Protein AF-A0A8T3X954-F1 (afdb_monomer)

Foldseek 3Di:
DDPPPPVVVVVVVVVVVVVVVVVVVVVVVVVVVVVPPVCLVVVVVVVVVLVVVLVVVLVVLLVCQVVVNDDSVVSVVVSVVVSCVVLVVVVKDWDWDFDDDRSDGPQTWIWIDDPSGIDIDNDDPCVVPPPPD

pLDDT: mean 78.36, std 12.58, range [39.84, 91.62]

Radius of gyration: 30.13 Å; Cα contacts (8 Å, |Δi|>4): 104; chains: 1; bounding box: 56×28×100 Å

Nearest PDB structures (foldseek):
  8p8x-assembly1_A  TM=5.011E-01  e=4.625E+00  Homo sapiens
  4p73-assembly1_C  TM=4.183E-01  e=4.067E+00  Pseudomonas aeruginosa PAO1

Structure (mmCIF, N/CA/C/O backbone):
data_AF-A0A8T3X954-F1
#
_entry.id   AF-A0A8T3X954-F1
#
loop_
_atom_site.group_PDB
_atom_site.id
_atom_site.type_symbol
_atom_site.label_atom_id
_atom_site.label_alt_id
_atom_site.label_comp_id
_atom_site.label_asym_id
_atom_site.label_entity_id
_atom_site.label_seq_id
_atom_site.pdbx_PDB_ins_code
_atom_site.Cartn_x
_atom_site.Cartn_y
_atom_site.Cartn_z
_atom_site.occupancy
_atom_site.B_iso_or_equiv
_atom_site.auth_seq_id
_atom_site.auth_comp_id
_atom_site.auth_asym_id
_atom_site.auth_atom_id
_atom_site.pdbx_PDB_model_num
ATOM 1 N N . MET A 1 1 ? -40.301 8.093 78.647 1.00 39.84 1 MET A N 1
ATOM 2 C CA . MET A 1 1 ? -39.377 7.108 78.039 1.00 39.84 1 MET A CA 1
ATOM 3 C C . MET A 1 1 ? -39.362 7.298 76.524 1.00 39.84 1 MET A C 1
ATOM 5 O O . MET A 1 1 ? -40.297 6.874 75.860 1.00 39.84 1 MET A O 1
ATOM 9 N N . ARG A 1 2 ? -38.361 7.993 75.967 1.00 47.84 2 ARG A N 1
ATOM 10 C CA . ARG A 1 2 ? -38.199 8.132 74.508 1.00 47.84 2 ARG A CA 1
ATOM 11 C C . ARG A 1 2 ? -37.273 7.015 74.032 1.00 47.84 2 ARG A C 1
ATOM 13 O O . ARG A 1 2 ? -36.084 7.051 74.326 1.00 47.84 2 ARG A O 1
ATOM 20 N N . LYS A 1 3 ? -37.825 6.003 73.359 1.00 51.06 3 LYS A N 1
ATOM 21 C CA . LYS A 1 3 ? -37.032 4.945 72.721 1.00 51.06 3 LYS A CA 1
ATOM 22 C C . LYS A 1 3 ? -36.261 5.572 71.557 1.00 51.06 3 LYS A C 1
ATOM 24 O O . LYS A 1 3 ? -36.870 6.070 70.613 1.00 51.06 3 LYS A O 1
ATOM 29 N N . SER A 1 4 ? -34.935 5.600 71.649 1.00 57.19 4 SER A N 1
ATOM 30 C CA . SER A 1 4 ? -34.066 6.019 70.553 1.00 57.19 4 SER A CA 1
ATOM 31 C C . SER A 1 4 ? -34.169 4.992 69.421 1.00 57.19 4 SER A C 1
ATOM 33 O O . SER A 1 4 ? -33.803 3.829 69.568 1.00 57.19 4 SER A O 1
ATOM 35 N N . CYS A 1 5 ? -34.695 5.413 68.270 1.00 56.06 5 CYS A N 1
ATOM 36 C CA . CYS A 1 5 ? -34.729 4.597 67.059 1.00 56.06 5 CYS A CA 1
ATOM 37 C C . CYS A 1 5 ? -33.325 4.576 66.427 1.00 56.06 5 CYS A C 1
ATOM 39 O O . CYS A 1 5 ? -33.026 5.306 65.486 1.00 56.06 5 CYS A O 1
ATOM 41 N N . GLN A 1 6 ? -32.428 3.762 66.989 1.00 55.84 6 GLN A N 1
ATOM 42 C CA . GLN A 1 6 ? -31.074 3.537 66.462 1.00 55.84 6 GLN A CA 1
ATOM 43 C C . GLN A 1 6 ? -31.112 2.907 65.052 1.00 55.84 6 GLN A C 1
ATOM 45 O O . GLN A 1 6 ? -30.239 3.172 64.231 1.00 55.84 6 GLN A O 1
ATOM 50 N N . SER A 1 7 ? -32.180 2.159 64.746 1.00 56.41 7 SER A N 1
ATOM 51 C CA . SER A 1 7 ? -32.426 1.507 63.451 1.00 56.41 7 SER A CA 1
ATOM 52 C C . SER A 1 7 ? -32.707 2.495 62.303 1.00 56.41 7 SER A C 1
ATOM 54 O O . SER A 1 7 ? -32.276 2.263 61.176 1.00 56.41 7 SER A O 1
ATOM 56 N N . CYS A 1 8 ? -33.304 3.660 62.584 1.00 59.62 8 CYS A N 1
ATOM 57 C CA . CYS A 1 8 ? -33.565 4.674 61.557 1.00 59.62 8 CYS A CA 1
ATOM 58 C C . CYS A 1 8 ? -32.282 5.282 60.969 1.00 59.62 8 CYS A C 1
ATOM 60 O O . CYS A 1 8 ? -32.270 5.639 59.798 1.00 59.62 8 CYS A O 1
ATOM 62 N N . LYS A 1 9 ? -31.185 5.389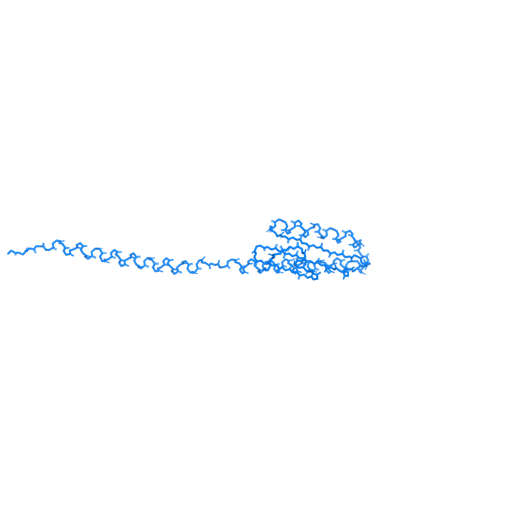 61.735 1.00 61.09 9 LYS A N 1
ATOM 63 C CA . LYS A 1 9 ? -29.929 5.992 61.244 1.00 61.09 9 LYS A CA 1
ATOM 64 C C . LYS A 1 9 ? -29.197 5.111 60.224 1.00 61.09 9 LYS A C 1
ATOM 66 O O . LYS A 1 9 ? -28.583 5.642 59.305 1.00 61.09 9 LYS A O 1
ATOM 71 N N . GLY A 1 10 ? -29.288 3.786 60.361 1.00 66.44 10 GLY A N 1
ATOM 72 C CA . GLY A 1 10 ? -28.652 2.841 59.436 1.00 66.44 10 GLY A CA 1
ATOM 73 C C . GLY A 1 10 ? -29.328 2.797 58.063 1.00 66.44 10 GLY A C 1
ATOM 74 O O . GLY A 1 10 ? -28.649 2.688 57.048 1.00 66.44 10 GLY A O 1
ATOM 75 N N . GLN A 1 11 ? -30.653 2.963 58.014 1.00 74.12 11 GLN A N 1
ATOM 76 C CA . GLN A 1 11 ? -31.406 2.978 56.754 1.00 74.12 11 GLN A CA 1
ATOM 77 C C . GLN A 1 11 ? -31.014 4.159 55.856 1.00 74.12 11 GLN A C 1
ATOM 79 O O . GLN A 1 11 ? -30.805 3.973 54.660 1.00 74.12 11 GLN A O 1
ATOM 84 N N . TRP A 1 12 ? -30.820 5.351 56.428 1.00 79.50 12 TRP A N 1
ATOM 85 C CA . TRP A 1 12 ? -30.357 6.521 55.671 1.00 79.50 12 TRP A CA 1
ATOM 86 C C . TRP A 1 12 ? -28.948 6.347 55.094 1.00 79.50 12 TRP A C 1
ATOM 88 O O . TRP A 1 12 ? -28.681 6.842 54.003 1.00 79.50 12 TRP A O 1
ATOM 98 N N . PHE A 1 13 ? -28.072 5.613 55.787 1.00 84.06 13 PHE A N 1
ATOM 99 C CA . PHE A 1 13 ? -26.720 5.316 55.310 1.00 84.06 13 PHE A CA 1
ATOM 100 C C . PHE A 1 13 ? -26.724 4.359 54.110 1.00 84.06 13 PHE A C 1
ATOM 102 O O . PHE A 1 13 ? -25.978 4.551 53.155 1.00 84.06 13 PHE A O 1
ATOM 109 N N . ILE A 1 14 ? -27.594 3.347 54.128 1.00 83.25 14 ILE A N 1
ATOM 110 C CA . ILE A 1 14 ? -27.735 2.418 52.999 1.00 83.25 14 ILE A CA 1
ATOM 111 C C . ILE A 1 14 ? -28.297 3.156 51.780 1.00 83.25 14 ILE A C 1
ATOM 113 O O . ILE A 1 14 ? -27.786 2.999 50.674 1.00 83.25 14 ILE A O 1
ATOM 117 N N . ILE A 1 15 ? -29.305 4.010 51.979 1.00 83.56 15 ILE A N 1
ATOM 118 C CA . ILE A 1 15 ? -29.911 4.790 50.893 1.00 83.56 15 ILE A CA 1
ATOM 119 C C . ILE A 1 15 ? -28.893 5.764 50.281 1.00 83.56 15 ILE A C 1
ATOM 121 O O . ILE A 1 15 ? -28.802 5.858 49.057 1.00 83.56 15 ILE A O 1
ATOM 125 N N . SER A 1 16 ? -28.091 6.458 51.097 1.00 87.25 16 SER A N 1
ATOM 126 C CA . SER A 1 16 ? -27.068 7.374 50.578 1.00 87.25 16 SER A CA 1
ATOM 127 C C . SER A 1 16 ? -25.947 6.637 49.842 1.00 87.25 16 SER A C 1
ATOM 129 O O . SER A 1 16 ? -25.522 7.096 48.783 1.00 87.25 16 SER A O 1
ATOM 131 N N . ALA A 1 17 ? -25.517 5.474 50.338 1.00 86.50 17 ALA A N 1
ATOM 132 C CA . ALA A 1 17 ? -24.515 4.646 49.672 1.00 86.50 17 ALA A CA 1
ATOM 133 C C . ALA A 1 17 ? -24.987 4.182 48.284 1.00 86.50 17 ALA A C 1
ATOM 135 O O . ALA A 1 17 ? -24.254 4.329 47.308 1.00 86.50 17 ALA A O 1
ATOM 136 N N . VAL A 1 18 ? -26.233 3.707 48.171 1.00 89.06 18 VAL A N 1
ATOM 137 C CA . VAL A 1 18 ? -26.817 3.270 46.890 1.00 89.06 18 VAL A CA 1
ATOM 138 C C . VAL A 1 18 ? -26.917 4.431 45.897 1.00 89.06 18 VAL A C 1
ATOM 140 O O . VAL A 1 18 ? -26.574 4.265 44.727 1.00 89.06 18 VAL A O 1
ATOM 143 N N . MET A 1 19 ? -27.318 5.621 46.356 1.00 90.06 19 MET A N 1
ATOM 144 C CA . MET A 1 19 ? -27.393 6.813 45.503 1.00 90.06 19 MET A CA 1
ATOM 145 C C . MET A 1 19 ? -26.016 7.241 44.985 1.00 90.06 19 MET A C 1
ATOM 147 O O . MET A 1 19 ? -25.868 7.526 43.798 1.00 90.06 19 MET A O 1
ATOM 151 N N . ILE A 1 20 ? -24.992 7.236 45.844 1.00 90.19 20 ILE A N 1
ATOM 152 C CA . ILE A 1 20 ? -23.619 7.586 45.451 1.00 90.19 20 ILE A CA 1
ATOM 153 C C . ILE A 1 20 ? -23.070 6.566 44.449 1.00 90.19 20 ILE A C 1
ATOM 155 O O . ILE A 1 20 ? -22.524 6.957 43.418 1.00 90.19 20 ILE A O 1
ATOM 159 N N . SER A 1 21 ? -23.258 5.267 44.699 1.00 90.00 21 SER A N 1
ATOM 160 C CA . SER A 1 21 ? -22.859 4.217 43.756 1.00 90.00 21 SER A CA 1
ATOM 161 C C . SER A 1 21 ? -23.578 4.350 42.413 1.00 90.00 21 SER A C 1
ATOM 163 O O . SER A 1 21 ? -22.940 4.181 41.378 1.00 90.00 21 SER A O 1
ATOM 165 N N . GLY A 1 22 ? -24.865 4.714 42.410 1.00 91.44 22 GLY A N 1
ATOM 166 C CA . GLY A 1 22 ? -25.633 4.969 41.189 1.00 91.44 22 GLY A CA 1
ATOM 167 C C . GLY A 1 22 ? -25.075 6.133 40.370 1.00 91.44 22 GLY A C 1
ATOM 168 O O . GLY A 1 22 ? -24.865 5.992 39.166 1.00 91.44 22 GLY A O 1
ATOM 169 N N . VAL A 1 23 ? -24.752 7.256 41.019 1.00 90.81 23 VAL A N 1
ATOM 170 C CA . VAL A 1 23 ? -24.124 8.413 40.356 1.00 90.81 23 VAL A CA 1
ATOM 171 C C . VAL A 1 23 ? -22.761 8.038 39.767 1.00 90.81 23 VAL A C 1
ATOM 173 O O . VAL A 1 23 ? -22.483 8.363 38.613 1.00 90.81 23 VAL A O 1
ATOM 176 N N . PHE A 1 24 ? -21.934 7.295 40.507 1.00 88.88 24 PHE A N 1
ATOM 177 C CA . PHE A 1 24 ? -20.652 6.800 39.996 1.00 88.88 24 PHE A CA 1
ATOM 178 C C . PHE A 1 24 ? -20.815 5.873 38.787 1.00 88.88 24 PHE A C 1
ATOM 180 O O . PHE A 1 24 ? -20.021 5.950 37.851 1.00 88.88 24 PHE A O 1
ATOM 187 N N . LEU A 1 25 ? -21.851 5.033 38.771 1.00 87.62 25 LEU A N 1
ATOM 188 C CA . LEU A 1 25 ? -22.149 4.133 37.656 1.00 87.62 25 LEU A CA 1
ATOM 189 C C . LEU A 1 25 ? -22.559 4.910 36.399 1.00 87.62 25 LEU A C 1
ATOM 191 O O . LEU A 1 25 ? -22.081 4.606 35.309 1.00 87.62 25 LEU A O 1
ATOM 195 N N . VAL A 1 26 ? -23.376 5.956 36.552 1.00 86.94 26 VAL A N 1
ATOM 196 C CA . VAL A 1 26 ? -23.769 6.843 35.445 1.00 86.94 26 VAL A CA 1
ATOM 197 C C . VAL A 1 26 ? -22.557 7.584 34.884 1.00 86.94 26 VAL A C 1
ATOM 199 O O . VAL A 1 26 ? -22.359 7.594 33.671 1.00 86.94 26 VAL A O 1
ATOM 202 N N . ILE A 1 27 ? -21.706 8.142 35.749 1.00 85.56 27 ILE A N 1
ATOM 203 C CA . ILE A 1 27 ? -20.477 8.828 35.325 1.00 85.56 27 ILE A CA 1
ATOM 204 C C . ILE A 1 27 ? -19.528 7.846 34.626 1.00 85.56 27 ILE A C 1
ATOM 206 O O . ILE A 1 27 ? -19.006 8.155 33.558 1.00 85.56 27 ILE A O 1
ATOM 210 N N . SER A 1 28 ? -19.347 6.641 35.172 1.00 81.56 28 SER A N 1
ATOM 211 C CA . SER A 1 28 ? -18.525 5.591 34.560 1.00 81.56 28 SER A CA 1
ATOM 212 C C . SER A 1 28 ? -19.072 5.158 33.195 1.00 81.56 28 SER A C 1
ATOM 214 O O . SER A 1 28 ? -18.308 5.000 32.241 1.00 81.56 28 SER A O 1
ATOM 216 N N . SER A 1 29 ? -20.396 5.043 33.066 1.00 77.00 29 SER A N 1
ATOM 217 C CA . SER A 1 29 ? -21.061 4.727 31.802 1.00 77.00 29 SER A CA 1
ATOM 218 C C . SER A 1 29 ? -20.893 5.845 30.771 1.00 77.00 29 SER A C 1
ATOM 220 O O . SER A 1 29 ? -20.614 5.558 29.609 1.00 77.00 29 SER A O 1
ATOM 222 N N . MET A 1 30 ? -21.017 7.112 31.177 1.00 77.88 30 MET A N 1
ATOM 223 C CA . MET A 1 30 ? -20.789 8.257 30.290 1.00 77.88 30 MET A CA 1
ATOM 224 C C . MET A 1 30 ? -19.329 8.354 29.847 1.00 77.88 30 MET A C 1
ATOM 226 O O . MET A 1 30 ? -19.060 8.585 28.672 1.00 77.88 30 MET A O 1
ATOM 230 N N . MET A 1 31 ? -18.380 8.103 30.751 1.00 70.50 31 MET A N 1
ATOM 231 C CA . MET A 1 31 ? -16.963 8.049 30.395 1.00 70.50 31 MET A CA 1
ATOM 232 C C . MET A 1 31 ? -16.672 6.917 29.403 1.00 70.50 31 MET A C 1
ATOM 234 O O . MET A 1 31 ? -15.939 7.134 28.445 1.00 70.50 31 MET A O 1
ATOM 238 N N . ARG A 1 32 ? -17.282 5.733 29.556 1.00 65.25 32 ARG A N 1
ATOM 239 C CA . ARG A 1 32 ? -17.125 4.620 28.600 1.00 65.25 32 ARG A CA 1
ATOM 240 C C . ARG A 1 32 ? -17.544 4.981 27.175 1.00 65.25 32 ARG A C 1
A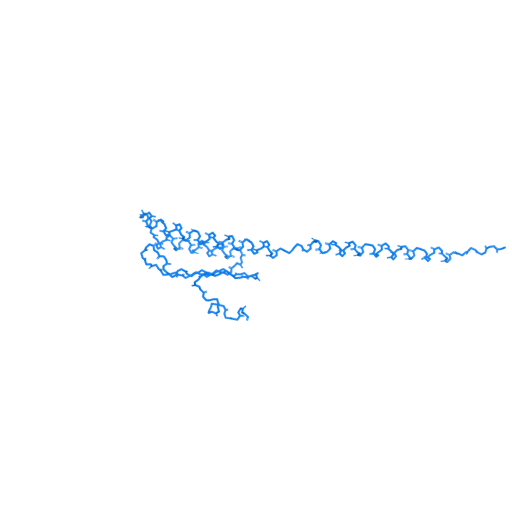TOM 242 O O . ARG A 1 32 ? -16.874 4.566 26.238 1.00 65.25 32 ARG A O 1
ATOM 249 N N . ILE A 1 33 ? -18.619 5.752 27.021 1.00 62.62 33 ILE A N 1
ATOM 250 C CA . ILE A 1 33 ? -19.105 6.196 25.706 1.00 62.62 33 ILE A CA 1
ATOM 251 C C . ILE A 1 33 ? -18.122 7.196 25.077 1.00 62.62 33 ILE A C 1
ATOM 253 O O . ILE A 1 33 ? -17.861 7.120 23.883 1.00 62.62 33 ILE A O 1
ATOM 257 N N . SER A 1 34 ? -17.520 8.081 25.876 1.00 59.84 34 SER A N 1
ATOM 258 C CA . SER A 1 34 ? -16.570 9.088 25.381 1.00 59.84 34 SER A CA 1
ATOM 259 C C . SER A 1 34 ? -15.149 8.556 25.142 1.00 59.84 34 SER A C 1
ATOM 261 O O . SER A 1 34 ? -14.435 9.095 24.302 1.00 59.84 34 SER A O 1
ATOM 263 N N . PHE A 1 35 ? -14.719 7.518 25.870 1.00 56.50 35 PHE A N 1
ATOM 264 C CA . PHE A 1 35 ? -13.394 6.896 25.707 1.00 56.50 35 PHE A CA 1
ATOM 265 C C . PHE A 1 35 ? -13.371 5.738 24.708 1.00 56.50 35 PHE A C 1
ATOM 267 O O . PHE A 1 35 ? -12.291 5.253 24.371 1.00 56.50 35 PHE A O 1
ATOM 274 N N . GLY A 1 36 ? -14.527 5.332 24.181 1.00 53.47 36 GLY A N 1
ATOM 275 C CA . GLY A 1 36 ? -14.610 4.565 22.943 1.00 53.47 36 GLY A CA 1
ATOM 276 C C . GLY A 1 36 ? -14.253 5.448 21.750 1.00 53.47 36 GLY A C 1
ATOM 277 O O . GLY A 1 36 ? -15.082 5.661 20.874 1.00 53.47 36 GLY A O 1
ATOM 278 N N . VAL A 1 37 ? -13.044 6.020 21.736 1.00 54.03 37 VAL A N 1
ATOM 279 C CA . VAL A 1 37 ? -12.497 6.646 20.533 1.00 54.03 37 VAL A CA 1
ATOM 280 C C . VAL A 1 37 ? -12.379 5.525 19.520 1.00 54.03 37 VAL A C 1
ATOM 282 O O . VAL A 1 37 ? -11.550 4.626 19.671 1.00 54.03 37 VAL A O 1
ATOM 285 N N . ASP A 1 38 ? -13.253 5.557 18.526 1.00 48.19 38 ASP A N 1
ATOM 286 C CA . ASP A 1 38 ? -13.250 4.606 17.433 1.00 48.19 38 ASP A CA 1
ATOM 287 C C . ASP A 1 38 ? -11.976 4.821 16.599 1.00 48.19 38 ASP A C 1
ATOM 289 O O . ASP A 1 38 ? -11.915 5.605 15.653 1.00 48.19 38 ASP A O 1
ATOM 293 N N . ALA A 1 39 ? -10.891 4.169 17.018 1.00 54.19 39 ALA A N 1
ATOM 294 C CA . ALA A 1 39 ? -9.587 4.248 16.370 1.00 54.19 39 ALA A CA 1
ATOM 295 C C . ALA A 1 39 ? -9.578 3.562 14.988 1.00 54.19 39 ALA A C 1
ATOM 297 O O . ALA A 1 39 ? -8.564 3.603 14.279 1.00 54.19 39 ALA A O 1
ATOM 298 N N . SER A 1 40 ? -10.689 2.932 14.587 1.00 55.81 40 SER A N 1
ATOM 299 C CA . SER A 1 40 ? -10.858 2.374 13.246 1.00 55.81 40 SER A CA 1
ATOM 300 C C . SER A 1 40 ? -10.843 3.476 12.181 1.00 55.81 40 SER A C 1
ATOM 302 O O . SER A 1 40 ? -10.164 3.322 11.167 1.00 55.81 40 SER A O 1
ATOM 304 N N . ASP A 1 41 ? -11.462 4.629 12.453 1.00 57.69 41 ASP A N 1
ATOM 305 C CA . ASP A 1 41 ? -11.588 5.729 11.489 1.00 57.69 41 ASP A CA 1
ATOM 306 C C . ASP A 1 41 ? -10.260 6.486 11.279 1.00 57.69 41 ASP A C 1
ATOM 308 O O . ASP A 1 41 ? -9.911 6.902 10.170 1.00 57.69 41 ASP A O 1
ATOM 312 N N . VAL A 1 42 ? -9.444 6.588 12.334 1.00 58.81 42 VAL A N 1
ATOM 313 C CA . VAL A 1 42 ? -8.058 7.087 12.231 1.00 58.81 42 VAL A CA 1
ATOM 314 C C . VAL A 1 42 ? -7.174 6.079 11.485 1.00 58.81 42 VAL A C 1
ATOM 316 O O . VAL A 1 42 ? -6.327 6.469 10.682 1.00 58.81 42 VAL A O 1
ATOM 319 N N . GLY A 1 43 ? -7.396 4.777 11.701 1.00 58.59 43 GLY A N 1
ATOM 320 C CA . GLY A 1 43 ? -6.721 3.703 10.970 1.00 58.59 43 GLY A CA 1
ATOM 321 C C . GLY A 1 43 ? -6.993 3.738 9.468 1.00 58.59 43 GLY A C 1
ATOM 322 O O . GLY A 1 43 ? -6.045 3.759 8.686 1.00 58.59 43 GLY A O 1
ATOM 323 N N . ARG A 1 44 ? -8.269 3.844 9.074 1.00 61.69 44 ARG A N 1
ATOM 324 C CA . ARG A 1 44 ? -8.676 3.961 7.666 1.00 61.69 44 ARG A CA 1
ATOM 325 C C . ARG A 1 44 ? -8.050 5.176 6.993 1.00 61.69 44 ARG A C 1
ATOM 327 O O . ARG A 1 44 ? -7.530 5.058 5.889 1.00 61.69 44 ARG A O 1
ATOM 334 N N . ARG A 1 45 ? -8.041 6.344 7.647 1.00 69.38 45 ARG A N 1
ATOM 335 C CA . ARG A 1 45 ? -7.407 7.555 7.085 1.00 69.38 45 ARG A CA 1
ATOM 336 C C . ARG A 1 45 ? -5.924 7.362 6.766 1.00 69.38 45 ARG A C 1
ATOM 338 O O . ARG A 1 45 ? -5.466 7.846 5.733 1.00 69.38 45 ARG A O 1
ATOM 345 N N . ASN A 1 46 ? -5.196 6.629 7.605 1.00 75.88 46 ASN A N 1
ATOM 346 C CA . ASN A 1 46 ? -3.791 6.322 7.350 1.00 75.88 46 ASN A CA 1
ATOM 347 C C . ASN A 1 46 ? -3.618 5.366 6.159 1.00 75.88 46 ASN A C 1
ATOM 349 O O . ASN A 1 46 ? -2.742 5.589 5.331 1.00 75.88 46 ASN A O 1
ATOM 353 N N . GLU A 1 47 ? -4.461 4.339 6.035 1.00 78.00 47 GLU A N 1
ATOM 354 C CA . GLU A 1 47 ? -4.417 3.386 4.914 1.00 78.00 47 GLU A CA 1
ATOM 355 C C . GLU A 1 47 ? -4.643 4.077 3.563 1.00 78.00 47 GLU A C 1
ATOM 357 O O . GLU A 1 47 ? -3.852 3.883 2.641 1.00 78.00 47 GLU A O 1
ATOM 362 N N . TYR A 1 48 ? -5.644 4.961 3.468 1.00 83.62 48 TYR A N 1
ATOM 363 C CA . TYR A 1 48 ? -5.877 5.774 2.267 1.00 83.62 48 TYR A CA 1
ATOM 364 C C . TYR A 1 48 ? -4.687 6.679 1.933 1.00 83.62 48 TYR A C 1
ATOM 366 O O . TYR A 1 48 ? -4.313 6.800 0.767 1.00 83.62 48 TYR A O 1
ATOM 374 N N . PHE A 1 49 ? -4.077 7.307 2.942 1.00 83.81 49 PHE A N 1
ATOM 375 C CA . PHE A 1 49 ? -2.898 8.146 2.738 1.00 83.81 49 PHE A CA 1
ATOM 376 C C . PHE A 1 49 ? -1.726 7.344 2.158 1.00 83.81 49 PHE A C 1
ATOM 378 O O . PHE A 1 49 ? -1.111 7.772 1.183 1.00 83.81 49 PHE A O 1
ATOM 385 N N . TYR A 1 50 ? -1.437 6.163 2.713 1.00 82.75 50 TYR A N 1
ATOM 386 C CA . TYR A 1 50 ? -0.355 5.314 2.214 1.00 82.75 50 TYR A CA 1
ATOM 387 C C . TYR A 1 50 ? -0.638 4.766 0.818 1.00 82.75 50 TYR A C 1
ATOM 389 O O . TYR A 1 50 ? 0.253 4.787 -0.027 1.00 82.75 50 TYR A O 1
ATOM 397 N N . PHE A 1 51 ? -1.870 4.329 0.558 1.00 86.00 51 PHE A N 1
ATOM 398 C CA . PHE A 1 51 ? -2.275 3.844 -0.758 1.00 86.00 51 PHE A CA 1
ATOM 399 C C . PHE A 1 51 ? -2.109 4.927 -1.832 1.00 86.00 51 PHE A C 1
ATOM 401 O O . PHE A 1 51 ? -1.511 4.678 -2.876 1.00 86.00 51 PHE A O 1
ATOM 408 N N . ASN A 1 52 ? -2.550 6.156 -1.549 1.00 87.06 52 ASN A N 1
ATOM 409 C CA . ASN A 1 52 ? -2.386 7.279 -2.471 1.00 87.06 52 ASN A CA 1
ATOM 410 C C . ASN A 1 52 ? -0.917 7.662 -2.678 1.00 87.06 52 ASN A C 1
ATOM 412 O O . ASN A 1 52 ? -0.527 7.951 -3.802 1.00 87.06 52 ASN A O 1
ATOM 416 N N . ASN A 1 53 ? -0.096 7.624 -1.627 1.00 87.81 53 ASN A N 1
ATOM 417 C CA . ASN A 1 53 ? 1.338 7.891 -1.747 1.00 87.81 53 ASN A CA 1
ATOM 418 C C . ASN A 1 53 ? 2.025 6.843 -2.641 1.00 87.81 53 ASN A C 1
ATOM 420 O O . ASN A 1 53 ? 2.814 7.197 -3.506 1.00 87.81 53 ASN A O 1
ATOM 424 N N . ILE A 1 54 ? 1.674 5.560 -2.508 1.00 86.94 54 ILE A N 1
ATOM 425 C CA . ILE A 1 54 ? 2.197 4.498 -3.384 1.00 86.94 54 ILE A CA 1
ATOM 426 C C . ILE A 1 54 ? 1.814 4.767 -4.848 1.00 86.94 54 ILE A C 1
ATOM 428 O O . ILE A 1 54 ? 2.670 4.674 -5.722 1.00 86.94 54 ILE A O 1
ATOM 432 N N . LEU A 1 55 ? 0.571 5.177 -5.118 1.00 87.75 55 LEU A N 1
ATOM 433 C CA . LEU A 1 55 ? 0.146 5.562 -6.470 1.00 87.75 55 LEU A CA 1
ATOM 434 C C . LEU A 1 55 ? 0.899 6.788 -7.008 1.00 87.75 55 LEU A C 1
ATOM 436 O O . LEU A 1 55 ? 1.284 6.814 -8.172 1.00 87.75 55 LEU A O 1
ATOM 440 N N . GLU A 1 56 ? 1.133 7.798 -6.174 1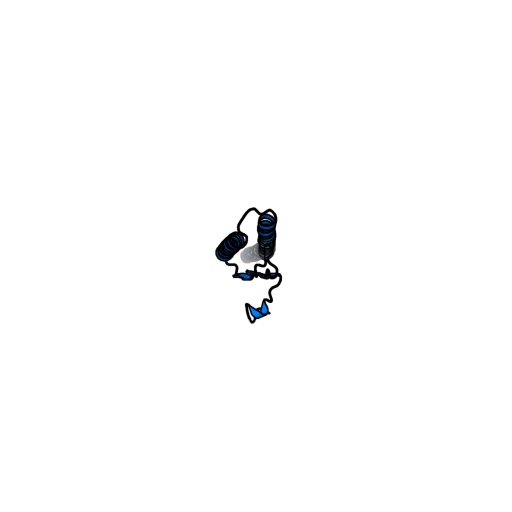.00 88.12 56 GLU A N 1
ATOM 441 C CA . GLU A 1 56 ? 1.889 8.991 -6.566 1.00 88.12 56 GLU A CA 1
ATOM 442 C C . GLU A 1 56 ? 3.354 8.653 -6.885 1.00 88.12 56 GLU A C 1
ATOM 444 O O . GLU A 1 56 ? 3.905 9.113 -7.884 1.00 88.12 56 GLU A O 1
ATOM 449 N N . GLN A 1 57 ? 3.980 7.793 -6.078 1.00 86.12 57 GLN A N 1
ATOM 450 C CA . GLN A 1 57 ? 5.355 7.350 -6.307 1.00 86.12 57 GLN A CA 1
ATOM 451 C C . GLN A 1 57 ? 5.496 6.500 -7.570 1.00 86.12 57 GLN A C 1
ATOM 453 O O . GLN A 1 57 ? 6.490 6.648 -8.276 1.00 86.12 57 GLN A O 1
ATOM 458 N N . GLN A 1 58 ? 4.504 5.670 -7.902 1.00 87.00 58 GLN A N 1
ATOM 459 C CA . GLN A 1 58 ? 4.480 4.958 -9.181 1.00 87.00 58 GLN A CA 1
ATOM 460 C C . GLN A 1 58 ? 4.481 5.943 -10.363 1.00 87.00 58 GLN A C 1
ATOM 462 O O . GLN A 1 58 ? 5.320 5.815 -11.254 1.00 87.00 58 GLN A O 1
ATOM 467 N N . GLY A 1 59 ? 3.646 6.986 -10.325 1.00 84.44 59 GLY A N 1
ATOM 468 C CA . GLY A 1 59 ? 3.661 8.043 -11.345 1.00 84.44 59 GLY A CA 1
ATOM 469 C C . GLY A 1 59 ? 5.004 8.785 -11.444 1.00 84.44 59 GLY A C 1
ATOM 470 O O . GLY A 1 59 ? 5.433 9.154 -12.537 1.00 84.44 59 GLY A O 1
ATOM 471 N N . ASN A 1 60 ? 5.721 8.958 -10.328 1.00 86.00 60 ASN A N 1
ATOM 472 C CA . ASN A 1 60 ? 7.063 9.553 -10.337 1.00 86.00 60 ASN A CA 1
ATOM 473 C C . ASN A 1 60 ? 8.105 8.657 -11.022 1.00 86.00 60 ASN A C 1
ATOM 475 O O . ASN A 1 60 ? 9.001 9.170 -11.694 1.00 86.00 60 ASN A O 1
ATOM 479 N N . VAL A 1 61 ? 8.014 7.335 -10.851 1.00 85.38 61 VAL A N 1
ATOM 480 C CA . VAL A 1 61 ? 8.909 6.379 -11.523 1.00 85.38 61 VAL A CA 1
ATOM 481 C C . VAL A 1 61 ? 8.658 6.385 -13.036 1.00 85.38 61 VAL A C 1
ATOM 483 O O . VAL A 1 61 ? 9.610 6.415 -13.816 1.00 85.38 61 VAL A O 1
ATOM 486 N N . GLU A 1 62 ? 7.397 6.462 -13.461 1.00 84.75 62 GLU A N 1
ATOM 487 C CA . GLU A 1 62 ? 7.033 6.615 -14.879 1.00 84.75 62 GLU A CA 1
ATOM 488 C C . GLU A 1 62 ? 7.555 7.928 -15.465 1.00 84.75 62 GLU A C 1
ATOM 490 O O . GLU A 1 62 ? 8.204 7.930 -16.514 1.00 84.75 62 GLU A O 1
ATOM 495 N N . ALA A 1 63 ? 7.362 9.041 -14.753 1.00 85.31 63 ALA A N 1
ATOM 496 C CA . ALA A 1 63 ? 7.847 10.350 -15.181 1.00 85.31 63 ALA A CA 1
ATOM 497 C C . ALA A 1 63 ? 9.3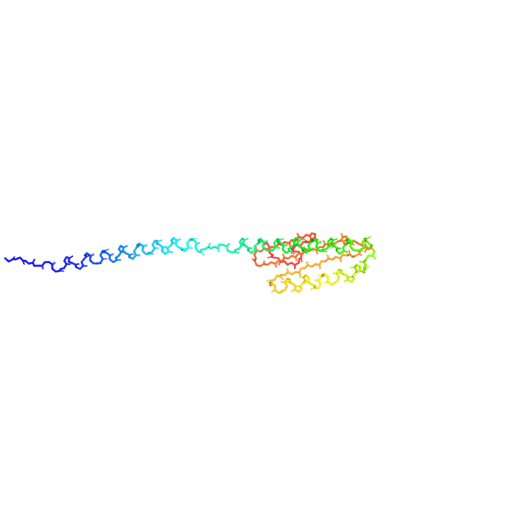76 10.383 -15.362 1.00 85.31 63 ALA A C 1
ATOM 499 O O . ALA A 1 63 ? 9.862 10.973 -16.328 1.00 85.31 63 ALA A O 1
ATOM 500 N N . LYS A 1 64 ? 10.132 9.712 -14.479 1.00 84.31 64 LYS A N 1
ATOM 501 C CA . LYS A 1 64 ? 11.595 9.571 -14.595 1.00 84.31 64 LYS A CA 1
ATOM 502 C C . LYS A 1 64 ? 12.026 8.766 -15.818 1.00 84.31 64 LYS A C 1
ATOM 504 O O . LYS A 1 64 ? 12.989 9.130 -16.489 1.00 84.31 64 LYS A O 1
ATOM 509 N N . CYS A 1 65 ? 11.302 7.700 -16.159 1.00 83.12 65 CYS A N 1
ATOM 510 C CA . CYS A 1 65 ? 11.589 6.990 -17.403 1.00 83.12 65 CYS A CA 1
ATOM 511 C C . CYS A 1 65 ? 11.310 7.872 -18.621 1.00 83.12 65 CYS A C 1
ATOM 513 O O . CYS A 1 65 ? 12.130 7.936 -19.535 1.00 83.12 65 CYS A O 1
ATOM 515 N N . MET A 1 66 ? 10.183 8.595 -18.623 1.00 83.44 66 MET A N 1
ATOM 516 C CA . MET A 1 66 ? 9.827 9.497 -19.723 1.00 83.44 66 MET A CA 1
ATOM 517 C C . MET A 1 66 ? 10.840 10.635 -19.914 1.00 83.44 66 MET A C 1
ATOM 519 O O . MET A 1 66 ? 11.047 11.071 -21.046 1.00 83.44 66 MET A O 1
ATOM 523 N N . SER A 1 67 ? 11.500 11.099 -18.846 1.00 84.00 67 SER A N 1
ATOM 524 C CA . SER A 1 67 ? 12.590 12.081 -18.937 1.00 84.00 67 SER A CA 1
ATOM 525 C C . SER A 1 67 ? 13.927 11.483 -19.395 1.00 84.00 67 SER A C 1
ATOM 527 O O . SER A 1 67 ? 14.880 12.229 -19.618 1.00 84.00 67 SER A O 1
ATOM 529 N N . GLY A 1 68 ? 14.011 10.160 -19.572 1.00 78.75 68 GLY A N 1
ATOM 530 C CA . GLY A 1 68 ? 15.245 9.451 -19.915 1.00 78.75 68 GLY A CA 1
ATOM 531 C C . GLY A 1 68 ? 16.219 9.318 -18.741 1.00 78.75 68 GLY A C 1
ATOM 532 O O . GLY A 1 68 ? 17.376 8.946 -18.939 1.00 78.75 68 GLY A O 1
ATOM 533 N N . GLU A 1 69 ? 15.771 9.621 -17.522 1.00 70.81 69 GLU A N 1
ATOM 534 C CA . GLU A 1 69 ? 16.569 9.546 -16.305 1.00 70.81 69 GLU A CA 1
ATOM 535 C C . GLU A 1 69 ? 16.280 8.237 -15.566 1.00 70.81 69 GLU A C 1
ATOM 537 O O . GLU A 1 69 ? 15.537 8.204 -14.589 1.00 70.81 69 GLU A O 1
ATOM 542 N N . GLY A 1 70 ? 16.900 7.145 -16.013 1.00 69.94 70 GLY A N 1
ATOM 543 C CA . GLY A 1 70 ? 16.922 5.895 -15.252 1.00 69.94 70 GLY A CA 1
ATOM 544 C C . GLY A 1 70 ? 16.532 4.656 -16.042 1.00 69.94 70 GLY A C 1
ATOM 545 O O . GLY A 1 70 ? 16.282 4.693 -17.245 1.00 69.94 70 GLY A O 1
ATOM 546 N N . ASP A 1 71 ? 16.525 3.537 -15.328 1.00 83.06 71 ASP A N 1
ATOM 547 C CA . ASP A 1 71 ? 16.080 2.243 -15.830 1.00 83.06 71 ASP A CA 1
ATOM 548 C C . ASP A 1 71 ? 14.754 1.922 -15.145 1.00 83.06 71 ASP A C 1
ATOM 550 O O . ASP A 1 71 ? 14.722 1.564 -13.967 1.00 83.06 71 ASP A O 1
ATOM 554 N N . PHE A 1 72 ? 13.656 2.077 -15.883 1.00 84.19 72 PHE A N 1
ATOM 555 C CA . PHE A 1 72 ? 12.304 1.903 -15.357 1.00 84.19 72 PHE A CA 1
ATOM 556 C C . PHE A 1 72 ? 12.070 0.526 -14.752 1.00 84.19 72 PHE A C 1
ATOM 558 O O . PHE A 1 72 ? 11.392 0.417 -13.736 1.00 84.19 72 PHE A O 1
ATOM 565 N N . ALA A 1 73 ? 12.652 -0.525 -15.335 1.00 85.00 73 ALA A N 1
ATOM 566 C CA . ALA A 1 73 ? 12.485 -1.874 -14.814 1.00 85.00 73 ALA A CA 1
ATOM 567 C C . ALA A 1 73 ? 13.169 -2.032 -13.455 1.00 85.00 73 ALA A C 1
ATOM 569 O O . ALA A 1 73 ? 12.603 -2.626 -12.535 1.00 85.00 73 ALA A O 1
ATOM 570 N N . ARG A 1 74 ? 14.366 -1.457 -13.305 1.00 87.44 74 ARG A N 1
ATOM 571 C CA . ARG A 1 74 ? 15.068 -1.438 -12.021 1.00 87.44 74 ARG A CA 1
ATOM 572 C C . ARG A 1 74 ? 14.318 -0.595 -10.993 1.00 87.44 74 ARG A C 1
ATOM 574 O O . ARG A 1 74 ? 14.101 -1.061 -9.878 1.00 87.44 74 ARG A O 1
ATOM 581 N N . ASP A 1 75 ? 13.910 0.610 -11.369 1.00 87.94 75 ASP A N 1
ATOM 582 C CA . ASP A 1 75 ? 13.284 1.562 -10.455 1.00 87.94 75 ASP A CA 1
ATOM 583 C C . ASP A 1 75 ? 11.892 1.071 -10.004 1.00 87.94 75 ASP A C 1
ATOM 585 O O . ASP A 1 75 ? 11.562 1.174 -8.821 1.00 87.94 75 ASP A O 1
ATOM 589 N N . MET A 1 76 ? 11.113 0.431 -10.889 1.00 87.81 76 MET A N 1
ATOM 590 C CA . MET A 1 76 ? 9.858 -0.243 -10.519 1.00 87.81 76 MET A CA 1
ATOM 591 C C . MET A 1 76 ? 10.083 -1.458 -9.617 1.00 87.81 76 MET A C 1
ATOM 593 O O . MET A 1 76 ? 9.307 -1.675 -8.686 1.00 87.81 76 MET A O 1
ATOM 597 N N . GLY A 1 77 ? 11.151 -2.230 -9.837 1.00 88.81 77 GLY A N 1
ATOM 598 C CA . GLY A 1 77 ? 11.504 -3.346 -8.957 1.00 88.81 77 GLY A CA 1
ATOM 599 C C . GLY A 1 77 ? 11.926 -2.886 -7.556 1.00 88.81 77 GLY A C 1
ATOM 600 O O . GLY A 1 77 ? 11.550 -3.491 -6.548 1.00 88.81 77 GLY A O 1
ATOM 601 N N . GLU A 1 78 ? 12.676 -1.785 -7.461 1.00 89.12 78 GLU A N 1
ATOM 602 C CA . GLU A 1 78 ? 13.015 -1.169 -6.175 1.00 89.12 78 GLU A CA 1
ATOM 603 C C . GLU A 1 78 ? 11.779 -0.611 -5.469 1.00 89.12 78 GLU A C 1
ATOM 605 O O . GLU A 1 78 ? 11.616 -0.829 -4.264 1.00 89.12 78 GLU A O 1
ATOM 610 N N . PHE A 1 79 ? 10.897 0.046 -6.222 1.00 90.25 79 PHE A N 1
ATOM 611 C CA . PHE A 1 79 ? 9.618 0.543 -5.737 1.00 90.25 79 PHE A CA 1
ATOM 612 C C . PHE A 1 79 ? 8.745 -0.589 -5.180 1.00 90.25 79 PHE A C 1
ATOM 614 O O . PHE A 1 79 ? 8.319 -0.505 -4.029 1.00 90.25 79 PHE A O 1
ATOM 621 N N . GLU A 1 80 ? 8.562 -1.687 -5.924 1.00 91.00 80 GLU A N 1
ATOM 622 C CA . GLU A 1 80 ? 7.833 -2.871 -5.451 1.00 91.00 80 GLU A CA 1
ATOM 623 C C . GLU A 1 80 ? 8.383 -3.369 -4.119 1.00 91.00 80 GLU A C 1
ATOM 625 O O . GLU A 1 80 ? 7.635 -3.583 -3.161 1.00 91.00 80 GLU A O 1
ATOM 630 N N . ARG A 1 81 ? 9.703 -3.564 -4.054 1.00 91.62 81 ARG A N 1
ATOM 631 C CA . ARG A 1 81 ? 10.356 -4.107 -2.867 1.00 91.62 81 ARG A CA 1
ATOM 632 C C . ARG A 1 81 ? 10.168 -3.185 -1.667 1.00 91.62 81 ARG A C 1
ATOM 634 O O . ARG A 1 81 ? 9.888 -3.670 -0.573 1.00 91.62 81 ARG A O 1
ATOM 641 N N . PHE A 1 82 ? 10.313 -1.877 -1.864 1.00 91.38 82 PHE A N 1
ATOM 642 C CA . PHE A 1 82 ? 10.118 -0.889 -0.810 1.00 91.38 82 PHE A CA 1
ATOM 643 C C . PHE A 1 82 ? 8.667 -0.865 -0.318 1.00 91.38 82 PHE A C 1
ATOM 645 O O . PHE A 1 82 ? 8.428 -0.957 0.886 1.00 91.38 82 PHE A O 1
ATOM 652 N N . SER A 1 83 ? 7.697 -0.799 -1.231 1.00 90.44 83 SER A N 1
ATOM 653 C CA . SER A 1 83 ? 6.273 -0.773 -0.887 1.00 90.44 83 SER A CA 1
ATOM 654 C C . SER A 1 83 ? 5.831 -2.053 -0.181 1.00 90.44 83 SER A C 1
ATOM 656 O O . SER A 1 83 ? 5.107 -1.977 0.813 1.00 90.44 83 SER A O 1
ATOM 658 N N . ARG A 1 84 ? 6.332 -3.213 -0.619 1.00 91.00 84 ARG A N 1
ATOM 659 C CA . ARG A 1 84 ? 6.092 -4.504 0.034 1.00 91.00 84 ARG A CA 1
ATOM 660 C C . ARG A 1 84 ? 6.655 -4.532 1.454 1.00 91.00 84 ARG A C 1
ATOM 662 O O . ARG A 1 84 ? 5.908 -4.799 2.389 1.00 91.00 84 ARG A O 1
ATOM 669 N N . GLN A 1 85 ? 7.930 -4.180 1.639 1.00 90.69 85 GLN A N 1
ATOM 670 C CA . GLN A 1 85 ? 8.554 -4.129 2.970 1.00 90.69 85 GLN A CA 1
ATOM 671 C C . GLN A 1 85 ? 7.836 -3.149 3.904 1.00 90.69 85 GLN A C 1
ATOM 673 O O . GLN A 1 85 ? 7.634 -3.434 5.085 1.00 90.69 85 GLN A O 1
ATOM 678 N N . PHE A 1 86 ? 7.427 -1.994 3.378 1.00 87.56 86 PHE A N 1
ATOM 679 C CA . PHE A 1 86 ? 6.667 -1.014 4.139 1.00 87.56 86 PHE A CA 1
ATOM 680 C C . PHE A 1 86 ? 5.314 -1.578 4.590 1.00 87.56 86 PHE A C 1
ATOM 682 O O . PHE A 1 86 ? 4.978 -1.474 5.771 1.00 87.56 86 PHE A O 1
ATOM 689 N N . ALA A 1 87 ? 4.556 -2.198 3.686 1.00 87.31 87 ALA A N 1
ATOM 690 C CA . ALA A 1 87 ? 3.262 -2.789 4.002 1.00 87.31 87 ALA A CA 1
ATOM 691 C C . ALA A 1 87 ? 3.382 -3.933 5.022 1.00 87.31 87 ALA A C 1
ATOM 693 O O . ALA A 1 87 ? 2.668 -3.932 6.026 1.00 87.31 87 ALA A O 1
ATOM 694 N N . GLU A 1 88 ? 4.353 -4.831 4.844 1.00 87.44 88 GLU A N 1
ATOM 695 C CA . GLU A 1 88 ? 4.644 -5.918 5.786 1.00 87.44 88 GLU A CA 1
ATOM 696 C C . GLU A 1 88 ? 4.996 -5.382 7.182 1.00 87.44 88 GLU A C 1
ATOM 698 O O . GLU A 1 88 ? 4.470 -5.867 8.183 1.00 87.44 88 GLU A O 1
ATOM 703 N N . SER A 1 89 ? 5.806 -4.317 7.270 1.00 86.56 89 SER A N 1
ATOM 704 C CA . SER A 1 89 ? 6.162 -3.682 8.553 1.00 86.56 89 SER A CA 1
ATOM 705 C C . SER A 1 89 ? 4.961 -3.107 9.317 1.00 86.56 89 SER A C 1
ATOM 707 O O . SER A 1 89 ? 5.037 -2.870 10.523 1.00 86.56 89 SER A O 1
ATOM 709 N N . ARG A 1 90 ? 3.847 -2.870 8.615 1.00 83.75 90 ARG A N 1
ATOM 710 C CA . ARG A 1 90 ? 2.588 -2.354 9.164 1.00 83.75 90 ARG A CA 1
ATOM 711 C C . ARG A 1 90 ? 1.537 -3.444 9.364 1.00 83.75 90 ARG A C 1
ATOM 713 O O . ARG A 1 90 ? 0.452 -3.131 9.845 1.00 83.75 90 ARG A O 1
ATOM 720 N N . GLY A 1 91 ? 1.857 -4.696 9.030 1.00 85.19 91 GLY A N 1
ATOM 721 C CA . GLY A 1 91 ? 0.919 -5.815 9.083 1.00 85.19 91 GLY A CA 1
ATOM 722 C C . GLY A 1 91 ? -0.139 -5.774 7.979 1.00 85.19 91 GLY A C 1
ATOM 723 O O . GLY A 1 91 ? -1.211 -6.347 8.149 1.00 85.19 91 GLY A O 1
ATOM 724 N N . TYR A 1 92 ? 0.127 -5.077 6.873 1.00 87.56 92 TYR A N 1
ATOM 725 C CA . TYR A 1 92 ? -0.769 -5.046 5.724 1.00 87.56 92 TYR A CA 1
ATOM 726 C C . TYR A 1 92 ? -0.401 -6.141 4.729 1.00 87.56 92 TYR A C 1
ATOM 728 O O . TYR A 1 92 ? 0.773 -6.373 4.437 1.00 87.56 92 TYR A O 1
ATOM 736 N N . PHE A 1 93 ? -1.419 -6.773 4.162 1.00 86.88 93 PHE A N 1
ATOM 737 C CA . PHE A 1 93 ? -1.265 -7.573 2.963 1.00 86.88 93 PHE A CA 1
ATOM 738 C C . PHE A 1 93 ? -1.039 -6.635 1.777 1.00 86.88 93 PHE A C 1
ATOM 740 O O . PHE A 1 93 ? -1.799 -5.688 1.578 1.00 86.88 93 PHE A O 1
ATOM 747 N N . PHE A 1 94 ? 0.005 -6.898 0.997 1.00 89.94 94 PHE A N 1
ATOM 748 C CA . PHE A 1 94 ? 0.358 -6.119 -0.182 1.00 89.94 94 PHE A CA 1
ATOM 749 C C . PHE A 1 94 ? 0.434 -7.031 -1.394 1.00 89.94 94 PHE A C 1
ATOM 751 O O . PHE A 1 94 ? 1.172 -8.019 -1.401 1.00 89.94 94 PHE A O 1
ATOM 758 N N . PHE A 1 95 ? -0.290 -6.654 -2.436 1.00 89.56 95 PHE A N 1
ATOM 759 C CA . PHE A 1 95 ? -0.198 -7.280 -3.737 1.00 89.56 95 PHE A CA 1
ATOM 760 C C . PHE A 1 95 ? -0.010 -6.202 -4.794 1.00 89.56 95 PHE A C 1
ATOM 762 O O . PHE A 1 95 ? -0.724 -5.200 -4.818 1.00 89.56 95 PHE A O 1
ATOM 769 N N . MET A 1 96 ? 0.959 -6.419 -5.673 1.00 89.50 96 MET A N 1
ATOM 770 C CA . MET A 1 96 ? 1.198 -5.559 -6.815 1.00 89.50 96 MET A CA 1
ATOM 771 C C . MET A 1 96 ? 1.522 -6.429 -8.016 1.00 89.50 96 MET A C 1
ATOM 773 O O . MET A 1 96 ? 2.310 -7.367 -7.913 1.00 89.50 96 MET A O 1
ATOM 777 N N . ASN A 1 97 ? 0.894 -6.118 -9.138 1.00 89.44 97 ASN A N 1
ATOM 778 C CA . ASN A 1 97 ? 1.142 -6.747 -10.419 1.00 89.44 97 ASN A CA 1
ATOM 779 C C . ASN A 1 97 ? 1.312 -5.642 -11.454 1.00 89.44 97 ASN A C 1
ATOM 781 O O . ASN A 1 97 ? 0.596 -4.646 -11.417 1.00 89.44 97 ASN A O 1
ATOM 785 N N . TYR A 1 98 ? 2.277 -5.783 -12.346 1.00 86.94 98 TYR A N 1
ATOM 786 C CA . TYR A 1 98 ? 2.517 -4.807 -13.394 1.00 86.94 98 TYR A CA 1
ATOM 787 C C . TYR A 1 98 ? 3.179 -5.483 -14.582 1.00 86.94 98 TYR A C 1
ATOM 789 O O . TYR A 1 98 ? 4.052 -6.337 -14.433 1.00 86.94 98 TYR A O 1
ATOM 797 N N . THR A 1 99 ? 2.787 -5.051 -15.775 1.00 85.75 99 THR A N 1
ATOM 798 C CA . THR A 1 99 ? 3.513 -5.373 -17.002 1.00 85.75 99 THR A CA 1
ATOM 799 C C . THR A 1 99 ? 4.175 -4.103 -17.505 1.00 85.75 99 THR A C 1
ATOM 801 O O . THR A 1 99 ? 3.513 -3.077 -17.675 1.00 85.75 99 THR A O 1
ATOM 804 N N . ILE A 1 100 ? 5.484 -4.175 -17.726 1.00 82.75 100 ILE A N 1
ATOM 805 C CA . ILE A 1 100 ? 6.279 -3.058 -18.230 1.00 82.75 100 ILE A CA 1
ATOM 806 C C . ILE A 1 100 ? 6.187 -3.041 -19.754 1.00 82.75 100 ILE A C 1
ATOM 808 O O . ILE A 1 100 ? 6.538 -4.023 -20.408 1.00 82.75 100 ILE A O 1
ATOM 812 N N . SER A 1 101 ? 5.764 -1.912 -20.323 1.00 80.50 101 SER A N 1
ATOM 813 C CA . SER A 1 101 ? 5.822 -1.668 -21.765 1.00 80.50 101 SER A CA 1
ATOM 814 C C . SER A 1 101 ? 6.453 -0.304 -22.030 1.00 80.50 101 SER A C 1
ATOM 816 O O . SER A 1 101 ? 5.772 0.718 -22.078 1.00 80.50 101 SER A O 1
ATOM 818 N N . GLY A 1 102 ? 7.773 -0.282 -22.219 1.00 80.38 102 GLY A N 1
ATOM 819 C CA . GLY A 1 102 ? 8.526 0.966 -22.344 1.00 80.38 102 GLY A CA 1
ATOM 820 C C . GLY A 1 102 ? 8.620 1.692 -21.001 1.00 80.38 102 GLY A C 1
ATOM 821 O O . GLY A 1 102 ? 9.087 1.106 -20.029 1.00 80.38 102 GLY A O 1
ATOM 822 N N . CYS A 1 103 ? 8.176 2.950 -20.965 1.00 78.81 103 CYS A N 1
ATOM 823 C CA . CYS A 1 103 ? 8.196 3.819 -19.779 1.00 78.81 103 CYS A CA 1
ATOM 824 C C . CYS A 1 103 ? 6.859 3.887 -19.026 1.00 78.81 103 CYS A C 1
ATOM 826 O O . CYS A 1 103 ? 6.616 4.849 -18.303 1.00 78.81 103 CYS A O 1
ATOM 828 N N . ASP A 1 104 ? 5.979 2.912 -19.245 1.00 73.12 104 ASP A N 1
ATOM 829 C CA . ASP A 1 104 ? 4.621 2.910 -18.707 1.00 73.12 104 ASP A CA 1
ATOM 830 C C . ASP A 1 104 ? 4.266 1.528 -18.138 1.00 73.12 104 ASP A C 1
ATOM 832 O O . ASP A 1 104 ? 4.599 0.486 -18.728 1.00 73.12 104 ASP A O 1
ATOM 836 N N . ALA A 1 105 ? 3.585 1.515 -16.990 1.00 72.00 105 ALA A N 1
ATOM 837 C CA . ALA A 1 105 ? 3.034 0.316 -16.374 1.00 72.00 105 ALA A CA 1
ATOM 838 C C . ALA A 1 105 ? 1.573 0.111 -16.821 1.00 72.00 105 ALA A C 1
ATOM 840 O O . ALA A 1 105 ? 0.627 0.297 -16.056 1.00 72.00 105 ALA A O 1
ATOM 841 N N . GLN A 1 106 ? 1.379 -0.352 -18.063 1.00 67.19 106 GLN A N 1
ATOM 842 C CA . GLN A 1 106 ? 0.048 -0.483 -18.691 1.00 67.19 106 GLN A CA 1
ATOM 843 C C . GLN A 1 106 ? -0.966 -1.335 -17.908 1.00 67.19 106 GLN A C 1
ATOM 845 O O . GLN A 1 106 ? -2.173 -1.159 -18.053 1.00 67.19 106 GLN A O 1
ATOM 850 N N . SER A 1 107 ? -0.496 -2.283 -17.101 1.00 73.81 107 SER A N 1
ATOM 851 C CA . SER A 1 107 ? -1.343 -3.155 -16.271 1.00 73.81 107 SER A CA 1
ATOM 852 C C . SER A 1 107 ? -0.924 -3.084 -14.811 1.00 73.81 107 SER A C 1
ATOM 854 O O . SER A 1 107 ? -0.695 -4.102 -14.167 1.00 73.81 107 SER A O 1
ATOM 856 N N . PHE A 1 108 ? -0.794 -1.862 -14.293 1.00 82.31 108 PHE A N 1
ATOM 857 C CA . PHE A 1 108 ? -0.536 -1.639 -12.878 1.00 82.31 108 PHE A CA 1
ATOM 858 C C . PHE A 1 108 ? -1.771 -1.975 -12.036 1.00 82.31 108 PHE A C 1
ATOM 860 O O . PHE A 1 108 ? -2.745 -1.214 -11.981 1.00 82.31 108 PHE A O 1
ATOM 867 N N . GLY A 1 109 ? -1.706 -3.130 -11.387 1.00 88.94 109 GLY A N 1
ATOM 868 C CA . GLY A 1 109 ? -2.611 -3.587 -10.354 1.00 88.94 109 GLY A CA 1
ATOM 869 C C . GLY A 1 109 ? -1.979 -3.429 -8.974 1.00 88.94 109 GLY A C 1
ATOM 870 O O . GLY A 1 109 ? -0.872 -3.906 -8.737 1.00 88.94 109 GLY A O 1
ATOM 871 N N . LEU A 1 110 ? -2.686 -2.785 -8.049 1.00 90.06 110 LEU A N 1
ATOM 872 C CA . LEU A 1 110 ? -2.244 -2.592 -6.668 1.00 90.06 110 LEU A CA 1
ATOM 873 C C . LEU A 1 110 ? -3.368 -2.946 -5.708 1.00 90.06 110 LEU A C 1
ATOM 875 O O . LEU A 1 110 ? -4.511 -2.542 -5.912 1.00 90.06 110 LEU A O 1
ATOM 879 N N . MET A 1 111 ? -3.022 -3.633 -4.629 1.00 89.12 111 MET A N 1
ATOM 880 C CA . MET A 1 111 ? -3.919 -3.935 -3.531 1.00 89.12 111 MET A CA 1
ATOM 881 C C . MET A 1 111 ? -3.190 -3.866 -2.198 1.00 89.12 111 MET A C 1
ATOM 883 O O . MET A 1 111 ? -2.103 -4.420 -2.031 1.00 89.12 111 MET A O 1
ATOM 887 N N . ILE A 1 112 ? -3.833 -3.209 -1.240 1.00 89.06 112 ILE A N 1
ATOM 888 C CA . ILE A 1 112 ? -3.438 -3.204 0.160 1.00 89.06 112 ILE A CA 1
ATOM 889 C C . ILE A 1 112 ? -4.656 -3.617 0.970 1.00 89.06 112 ILE A C 1
ATOM 891 O O . ILE A 1 112 ? -5.710 -2.990 0.866 1.00 89.06 112 ILE A O 1
ATOM 895 N N . ALA A 1 113 ? -4.513 -4.667 1.766 1.00 86.31 113 ALA A N 1
ATOM 896 C CA . ALA A 1 113 ? -5.560 -5.137 2.658 1.00 86.31 113 ALA A CA 1
ATOM 897 C C . ALA A 1 113 ? -5.058 -5.189 4.102 1.00 86.31 113 ALA A C 1
ATOM 899 O O . ALA A 1 113 ? -3.904 -5.517 4.379 1.00 86.31 113 ALA A O 1
ATOM 900 N N . SER A 1 114 ? -5.940 -4.848 5.027 1.00 83.94 114 SER A N 1
ATOM 901 C CA . SER A 1 114 ? -5.738 -4.935 6.467 1.00 83.94 114 SER A CA 1
ATOM 902 C C . SER A 1 114 ? -6.988 -5.542 7.106 1.00 83.94 114 SER A C 1
ATOM 904 O O . SER A 1 114 ? -8.010 -5.737 6.451 1.00 83.94 114 SER A O 1
ATOM 906 N N . GLU A 1 115 ? -6.951 -5.781 8.415 1.00 78.31 115 GLU A N 1
ATOM 907 C CA . GLU A 1 115 ? -8.141 -6.192 9.176 1.00 78.31 115 GLU A CA 1
ATOM 908 C C . GLU A 1 115 ? -9.285 -5.161 9.124 1.00 78.31 115 GLU A C 1
ATOM 910 O O . GLU A 1 115 ? -10.428 -5.481 9.444 1.00 78.31 115 GLU A O 1
ATOM 915 N N . LYS A 1 116 ? -8.992 -3.907 8.754 1.00 77.06 116 LYS A N 1
ATOM 916 C CA . LYS A 1 116 ? -9.957 -2.796 8.752 1.00 77.06 116 LYS A CA 1
ATOM 917 C C . LYS A 1 116 ? -10.623 -2.589 7.399 1.00 77.06 116 LYS A C 1
ATOM 919 O O . LYS A 1 116 ? -11.661 -1.927 7.331 1.00 77.06 116 LYS A O 1
ATOM 924 N N . GLY A 1 117 ? -10.024 -3.104 6.331 1.00 77.38 117 GLY A N 1
ATOM 925 C CA . GLY A 1 117 ? -10.527 -2.924 4.983 1.00 77.38 117 GLY A CA 1
ATOM 926 C C . GLY A 1 117 ? -9.482 -3.187 3.912 1.00 77.38 117 GLY A C 1
ATOM 927 O O . GLY A 1 117 ? -8.354 -3.600 4.169 1.00 77.38 117 GLY A O 1
ATOM 928 N N . MET A 1 118 ? -9.894 -2.931 2.679 1.00 84.88 118 MET A N 1
ATOM 929 C CA . MET A 1 118 ? -9.134 -3.229 1.475 1.00 84.88 118 MET A CA 1
ATOM 930 C C . MET A 1 118 ? -9.212 -2.049 0.515 1.00 84.88 118 MET A C 1
ATOM 932 O O . MET A 1 118 ? -10.279 -1.473 0.298 1.00 84.88 118 MET A O 1
ATOM 936 N N . LEU A 1 119 ? -8.069 -1.695 -0.057 1.00 88.06 119 LEU A N 1
ATOM 937 C CA . LEU A 1 119 ? -7.929 -0.691 -1.099 1.00 88.06 119 LEU A CA 1
ATOM 938 C C . LEU A 1 119 ? -7.268 -1.360 -2.288 1.00 88.06 119 LEU A C 1
ATOM 940 O O . LEU A 1 119 ? -6.220 -1.987 -2.144 1.00 88.06 119 LEU A O 1
ATOM 944 N N . TYR A 1 120 ? -7.880 -1.241 -3.457 1.00 88.81 120 TYR A N 1
ATOM 945 C CA . TYR A 1 120 ? -7.371 -1.862 -4.667 1.00 88.81 120 TYR A CA 1
ATOM 946 C C . TYR A 1 120 ? -7.606 -0.973 -5.884 1.00 88.81 120 TYR A C 1
ATOM 948 O O . TYR A 1 120 ? -8.501 -0.127 -5.910 1.00 88.81 120 TYR A O 1
ATOM 956 N N . ARG A 1 121 ? -6.768 -1.157 -6.900 1.00 87.00 121 ARG A N 1
ATOM 957 C CA . ARG A 1 121 ? -6.874 -0.525 -8.214 1.00 87.00 121 ARG A CA 1
ATOM 958 C C . ARG A 1 121 ? -6.471 -1.554 -9.259 1.00 87.00 121 ARG A C 1
ATOM 960 O O . ARG A 1 121 ? -5.387 -2.110 -9.143 1.00 87.00 121 ARG A O 1
ATOM 967 N N . ASN A 1 122 ? -7.307 -1.744 -10.282 1.00 85.06 122 ASN A N 1
ATOM 968 C CA . ASN A 1 122 ? -7.055 -2.646 -11.417 1.00 85.06 122 ASN A CA 1
ATOM 969 C C . ASN A 1 122 ? -6.677 -4.082 -11.002 1.00 85.06 122 ASN A C 1
ATOM 971 O O . ASN A 1 122 ? -5.850 -4.727 -11.641 1.00 85.06 122 ASN A O 1
ATOM 975 N N . VAL A 1 123 ? -7.261 -4.559 -9.903 1.00 85.62 123 VAL A N 1
ATOM 976 C CA . VAL A 1 123 ? -7.071 -5.905 -9.361 1.00 85.62 123 VAL A CA 1
ATOM 977 C C . VAL A 1 123 ? -8.424 -6.395 -8.871 1.00 85.62 123 VAL A C 1
ATOM 979 O O . VAL A 1 123 ? -9.141 -5.619 -8.237 1.00 85.62 123 VAL A O 1
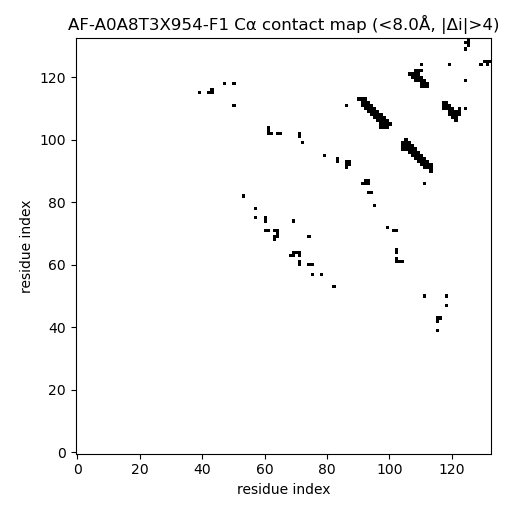ATOM 982 N N . ASP A 1 124 ? -8.748 -7.656 -9.145 1.00 81.88 124 ASP A N 1
ATOM 983 C CA . ASP A 1 124 ? -9.913 -8.313 -8.565 1.00 81.88 124 ASP A CA 1
ATOM 984 C C . ASP A 1 124 ? -9.533 -8.961 -7.216 1.00 81.88 124 ASP A C 1
ATOM 986 O O . ASP A 1 124 ? -8.694 -9.868 -7.179 1.00 81.88 124 ASP A O 1
ATOM 990 N N . PRO A 1 125 ? -10.065 -8.477 -6.081 1.00 77.31 125 PRO A N 1
ATOM 991 C CA . PRO A 1 125 ? -9.794 -9.073 -4.776 1.00 77.31 125 PRO A CA 1
ATOM 992 C C . PRO A 1 125 ? -10.321 -10.486 -4.591 1.00 77.31 125 PRO A C 1
ATOM 994 O O . PRO A 1 125 ? -9.698 -11.246 -3.847 1.00 77.31 125 PRO A O 1
ATOM 997 N N . ASP A 1 126 ? -11.411 -10.848 -5.261 1.00 76.06 126 ASP A N 1
ATOM 998 C CA . ASP A 1 126 ? -12.043 -12.152 -5.067 1.00 76.06 126 ASP A CA 1
ATOM 999 C C . ASP A 1 126 ? -11.185 -13.280 -5.656 1.00 76.06 126 ASP A C 1
ATOM 1001 O O . ASP A 1 126 ? -11.204 -14.412 -5.166 1.00 76.06 126 ASP A O 1
ATOM 1005 N N . GLU A 1 127 ? -10.367 -12.958 -6.662 1.00 76.62 127 GLU A N 1
ATOM 1006 C CA . GLU A 1 127 ? -9.389 -13.876 -7.250 1.00 76.62 127 GLU A CA 1
ATOM 1007 C C . GLU A 1 127 ? -8.135 -14.053 -6.381 1.00 76.62 127 GLU A C 1
ATOM 1009 O O . GLU A 1 127 ? -7.499 -15.109 -6.413 1.00 76.62 127 GLU A O 1
ATOM 1014 N N . LEU A 1 128 ? -7.760 -13.033 -5.601 1.00 73.00 128 LEU A N 1
ATOM 1015 C CA . LEU A 1 128 ? -6.521 -13.033 -4.817 1.00 73.00 128 LEU A CA 1
ATOM 1016 C C . LEU A 1 128 ? -6.690 -13.562 -3.404 1.00 73.00 128 LEU A C 1
ATOM 1018 O O . LEU A 1 128 ? -5.783 -14.212 -2.880 1.00 73.00 128 LEU A O 1
ATOM 1022 N N . ILE A 1 129 ? -7.825 -13.268 -2.776 1.00 68.31 129 ILE A N 1
ATOM 1023 C CA . ILE A 1 129 ? -8.140 -13.770 -1.447 1.00 68.31 129 ILE A CA 1
ATOM 1024 C C . ILE A 1 129 ? -9.570 -14.319 -1.480 1.00 68.31 129 ILE A C 1
ATOM 1026 O O . ILE A 1 129 ? -10.524 -13.604 -1.166 1.00 68.31 129 I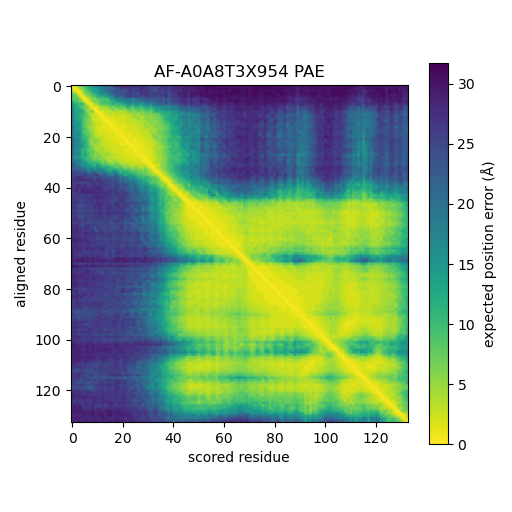LE A O 1
ATOM 1030 N N . PRO A 1 130 ? -9.739 -15.590 -1.883 1.00 58.59 130 PRO A N 1
ATOM 1031 C CA . PRO A 1 130 ? -11.063 -16.173 -2.035 1.00 58.59 130 PRO A CA 1
ATOM 1032 C C . PRO A 1 130 ? -11.806 -16.195 -0.690 1.00 58.59 130 PRO A C 1
ATOM 1034 O O . PRO A 1 130 ? -11.319 -16.769 0.286 1.00 58.59 130 PRO A O 1
ATOM 1037 N N . GLY A 1 131 ? -13.004 -15.597 -0.658 1.00 55.41 131 GLY A N 1
ATOM 1038 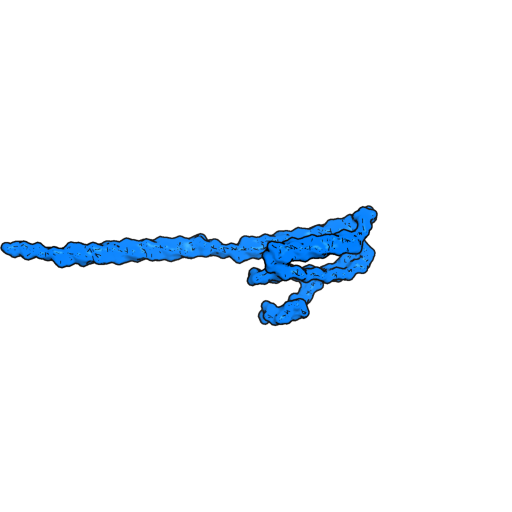C CA . GLY A 1 131 ? -13.911 -15.618 0.500 1.00 55.41 131 GLY A CA 1
ATOM 1039 C C . GLY A 1 131 ? -13.863 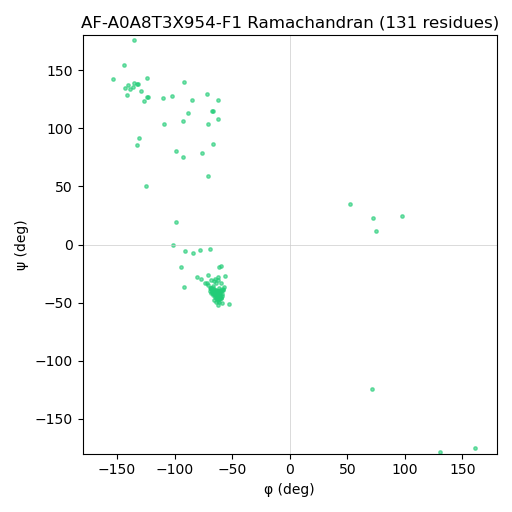-14.396 1.426 1.00 55.41 131 GLY A C 1
ATOM 1040 O O . GLY A 1 131 ? -14.199 -14.533 2.600 1.00 55.41 131 GLY A O 1
ATOM 1041 N N . ILE A 1 132 ? -13.441 -13.224 0.934 1.00 58.53 132 ILE A N 1
ATOM 1042 C CA . ILE A 1 132 ? -13.421 -11.964 1.707 1.00 58.53 132 ILE A CA 1
ATOM 1043 C C . ILE A 1 132 ? -14.775 -11.213 1.728 1.00 58.53 132 ILE A C 1
ATOM 1045 O O . ILE A 1 132 ? -14.926 -10.272 2.511 1.00 58.53 132 ILE A O 1
ATOM 1049 N N . ILE A 1 133 ? -15.779 -11.652 0.957 1.00 48.31 133 ILE A N 1
ATOM 1050 C CA . ILE A 1 133 ? -17.150 -11.100 0.983 1.00 48.31 133 ILE A CA 1
ATOM 1051 C C . ILE A 1 133 ? -18.092 -11.980 1.808 1.00 48.31 133 ILE A C 1
ATOM 1053 O O . ILE A 1 133 ? -18.143 -13.202 1.538 1.00 48.31 133 ILE A O 1
#

Sequence (133 aa):
MRKSCQSCKGQWFIISAVMISGVFLVISSMMRISFGVDASDVGRRNEYFYFNNILEQQGNVEAKCMSGEGDFARDMGEFERFSRQFAESRGYFFFMNYTISGCDAQSFGLMIASEKGMLYRNVDPDELIPGII

Mean predicted aligned error: 13.92 Å

Secondary structure (DSSP, 8-state):
-----HHHHHHHHHHHHHHHHHHHHHHHHHHHHHH---HHHHHHHHHHHHHHHHHHHHHHHHHHHHTT-S-HHHHHHHHHHHHHHHHHHTT-EEEEE---BTTB-TT-EEEEEETTEEEEES--HHHHSTT--

Solvent-accessible surface area (backbone atoms only — not comparable to full-atom values): 7720 Å² total; per-residue (Å²): 137,84,82,78,67,69,68,62,61,55,54,56,52,53,53,51,50,52,52,52,52,50,54,51,49,53,52,50,52,53,49,52,65,68,68,59,65,68,60,62,63,62,50,51,54,50,51,55,53,52,54,51,49,53,55,52,52,52,53,49,50,32,52,30,27,70,71,69,61,68,56,45,71,60,53,51,51,52,48,50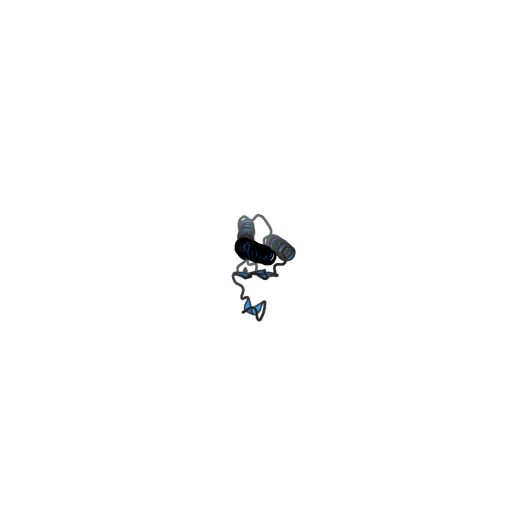,53,50,55,43,53,54,30,51,77,71,69,30,50,66,47,76,47,68,44,79,61,84,51,40,58,84,50,56,17,40,36,44,35,47,100,88,49,76,51,67,41,81,55,68,60,65,82,74,45,75,78,82,122